Protein AF-A0A261KQ61-F1 (afdb_monomer_lite)

pLDDT: mean 93.09, std 5.63, range [56.75, 98.31]

Secondary structure (DSSP, 8-state):
-HHHHHHGGGT-TT-EEE----SS-----EEEEEE-SS-EEEEEE----HHHHHHHHHHHHHHHHHTTTSEEEEEEETTS-----HHHH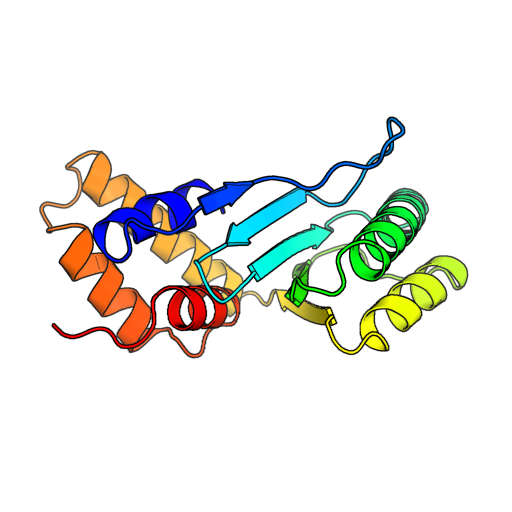HHHHHHHTSTTEEEEEE-HHHHHHHHHHHHHHHHHHTTSS-S-HHHHHHHHHHHHTTSHHHHHHHHHH-----

Structure (mmCIF, N/CA/C/O backbone):
data_AF-A0A261KQ61-F1
#
_entry.id   AF-A0A261KQ61-F1
#
loop_
_atom_site.group_PDB
_atom_site.id
_atom_site.type_symbol
_atom_site.label_atom_id
_atom_site.label_alt_id
_atom_site.label_comp_id
_atom_site.label_asym_id
_atom_site.label_entity_id
_atom_site.label_seq_id
_atom_site.pdbx_PDB_ins_code
_atom_site.Cartn_x
_atom_site.Cartn_y
_atom_site.Cartn_z
_atom_site.occupancy
_atom_site.B_iso_or_equiv
_atom_site.auth_seq_id
_atom_site.auth_comp_id
_atom_site.auth_asym_id
_atom_site.auth_atom_id
_atom_site.pdbx_PDB_model_num
ATOM 1 N N . MET A 1 1 ? -5.872 6.324 2.106 1.00 87.81 1 MET A N 1
ATOM 2 C CA . MET A 1 1 ? -5.408 4.986 2.538 1.00 87.81 1 MET A CA 1
ATOM 3 C C . MET A 1 1 ? -5.056 4.979 4.017 1.00 87.81 1 MET A C 1
ATOM 5 O O . MET A 1 1 ? -5.679 4.221 4.742 1.00 87.81 1 MET A O 1
ATOM 9 N N . GLU A 1 2 ? -4.146 5.843 4.474 1.00 93.50 2 GLU A N 1
ATOM 10 C CA . GLU A 1 2 ? -3.743 5.941 5.888 1.00 93.50 2 GLU A CA 1
ATOM 11 C C . GLU A 1 2 ? -4.927 6.014 6.860 1.00 93.50 2 GLU A C 1
ATOM 13 O O . GLU A 1 2 ? -5.060 5.135 7.697 1.00 93.50 2 GLU A O 1
ATOM 18 N N . LYS A 1 3 ? -5.872 6.948 6.665 1.00 94.12 3 LYS A N 1
ATOM 19 C CA . LYS A 1 3 ? -7.072 7.067 7.519 1.00 94.12 3 LYS A CA 1
ATOM 20 C C . LYS A 1 3 ? -7.878 5.763 7.656 1.00 94.12 3 LYS A C 1
ATOM 22 O O . LYS A 1 3 ? -8.416 5.490 8.726 1.00 94.12 3 LYS A O 1
ATOM 27 N N . ILE A 1 4 ? -7.958 4.954 6.595 1.00 93.56 4 ILE A N 1
ATOM 28 C CA . ILE A 1 4 ? -8.672 3.668 6.631 1.00 93.56 4 ILE A CA 1
ATOM 29 C C . ILE A 1 4 ? -7.938 2.688 7.547 1.00 93.56 4 ILE A C 1
ATOM 31 O O . ILE A 1 4 ? -8.543 2.130 8.458 1.00 93.56 4 ILE A O 1
ATOM 35 N N . PHE A 1 5 ? -6.631 2.514 7.340 1.00 93.94 5 PHE A N 1
ATOM 36 C CA . PHE A 1 5 ? -5.834 1.598 8.156 1.00 93.94 5 PHE A CA 1
ATOM 37 C C . PHE A 1 5 ? -5.635 2.089 9.592 1.00 93.94 5 PHE A C 1
ATOM 39 O O . PHE A 1 5 ? -5.606 1.270 10.506 1.00 93.94 5 PHE A O 1
ATOM 46 N N . GLU A 1 6 ? -5.606 3.401 9.813 1.00 95.69 6 GLU A N 1
ATOM 47 C CA . GLU A 1 6 ? -5.614 3.995 11.150 1.00 95.69 6 GLU A CA 1
ATOM 48 C C . GLU A 1 6 ? -6.919 3.669 11.879 1.00 95.69 6 GLU A C 1
ATOM 50 O O . GLU A 1 6 ? -6.908 3.259 13.036 1.00 95.69 6 GLU A O 1
ATOM 55 N N . SER A 1 7 ? -8.052 3.754 11.179 1.00 95.56 7 SER A N 1
ATOM 56 C CA . SER A 1 7 ? -9.354 3.426 11.762 1.00 95.56 7 SER A CA 1
ATOM 57 C C . SER A 1 7 ? -9.470 1.947 12.123 1.00 95.56 7 SER A C 1
ATOM 59 O O . SER A 1 7 ? -10.131 1.624 13.103 1.00 95.56 7 SER A O 1
ATOM 61 N N . PHE A 1 8 ? -8.784 1.039 11.422 1.00 94.12 8 PHE A N 1
ATOM 62 C CA . PHE A 1 8 ? -8.755 -0.379 11.797 1.00 94.12 8 PHE A CA 1
ATOM 63 C C . PHE A 1 8 ? -8.041 -0.666 13.126 1.00 94.12 8 PHE A C 1
ATOM 65 O O . PHE A 1 8 ? -8.255 -1.738 13.699 1.00 94.12 8 PHE A O 1
ATOM 72 N N . LYS A 1 9 ? -7.285 0.285 13.694 1.00 94.75 9 LYS A N 1
ATOM 73 C CA . LYS A 1 9 ? -6.703 0.134 15.038 1.00 94.75 9 LYS A CA 1
ATOM 74 C C . LYS A 1 9 ? -7.751 -0.006 16.139 1.00 94.75 9 LYS A C 1
ATOM 76 O O . LYS A 1 9 ? -7.456 -0.603 17.168 1.00 94.75 9 LYS A O 1
ATOM 81 N N . VAL A 1 10 ? -8.985 0.461 15.920 1.00 94.56 10 VAL A N 1
ATOM 82 C CA . VAL A 1 10 ? -10.088 0.236 16.875 1.00 94.56 10 VAL A CA 1
ATOM 83 C C . VAL A 1 10 ? -10.477 -1.243 16.995 1.00 94.56 10 VAL A C 1
ATOM 85 O O . VAL A 1 10 ? -11.135 -1.615 17.964 1.00 94.56 10 VAL A O 1
ATOM 88 N N . ILE A 1 11 ? -10.102 -2.069 16.010 1.00 93.12 11 ILE A N 1
ATOM 89 C CA . ILE A 1 11 ? -10.273 -3.530 16.011 1.00 93.12 11 ILE A CA 1
ATOM 90 C C . ILE A 1 11 ? -8.957 -4.212 16.402 1.00 93.12 11 ILE A C 1
ATOM 92 O O . ILE A 1 11 ? -8.952 -5.137 17.209 1.00 93.12 11 ILE A O 1
ATOM 96 N N . LYS A 1 12 ? -7.835 -3.755 15.832 1.00 91.94 12 LYS A N 1
ATOM 97 C CA . LYS A 1 12 ? -6.510 -4.366 15.988 1.00 91.94 12 LYS A CA 1
ATOM 98 C C . LYS A 1 12 ? -5.476 -3.302 16.404 1.00 91.94 12 LYS A C 1
ATOM 100 O O . LYS A 1 12 ? -4.800 -2.741 15.539 1.00 91.94 12 LYS A O 1
ATOM 105 N N . PRO A 1 13 ? -5.355 -2.988 17.709 1.00 92.44 13 PRO A N 1
ATOM 106 C CA . PRO A 1 13 ? -4.562 -1.846 18.185 1.00 92.44 13 PRO A CA 1
ATOM 107 C C . PRO A 1 13 ? -3.054 -1.936 17.918 1.00 92.44 13 PRO A C 1
ATOM 109 O O . PRO A 1 13 ? -2.367 -0.920 17.937 1.00 92.44 13 PRO A O 1
ATOM 112 N N . ASP A 1 14 ? -2.527 -3.137 17.674 1.00 92.38 14 ASP A N 1
ATOM 113 C CA . ASP A 1 14 ? -1.111 -3.401 17.398 1.00 92.38 14 ASP A CA 1
ATOM 114 C C . ASP A 1 14 ? -0.691 -3.132 15.944 1.00 92.38 14 ASP A C 1
ATOM 116 O O . ASP A 1 14 ? 0.487 -3.298 15.618 1.00 92.38 14 ASP A O 1
ATOM 120 N N . ILE A 1 15 ? -1.613 -2.700 15.074 1.00 94.50 15 ILE A N 1
ATOM 121 C CA . ILE A 1 15 ? -1.267 -2.236 13.727 1.00 94.50 15 ILE A CA 1
ATOM 122 C C . ILE A 1 15 ? -0.327 -1.028 13.829 1.00 94.50 15 ILE A C 1
ATOM 124 O O . ILE A 1 15 ? -0.644 -0.017 14.457 1.00 94.50 15 ILE A O 1
ATOM 128 N N . LYS A 1 16 ? 0.810 -1.103 13.140 1.00 95.94 16 LYS A N 1
ATOM 129 C CA . LYS A 1 16 ? 1.742 0.008 12.934 1.00 95.94 16 LYS A CA 1
ATOM 130 C C . LYS A 1 16 ? 1.668 0.481 11.492 1.00 95.94 16 LYS A C 1
ATOM 132 O O . LYS A 1 16 ? 1.608 -0.339 10.577 1.00 95.94 16 LYS A O 1
ATOM 137 N N . LEU A 1 17 ? 1.672 1.798 11.320 1.00 97.12 17 LEU A N 1
ATOM 138 C CA . LEU A 1 17 ? 1.711 2.451 10.019 1.00 97.12 17 LEU A CA 1
ATOM 139 C C . LEU A 1 17 ? 3.065 3.133 9.854 1.00 97.12 17 LEU A C 1
ATOM 141 O O . LEU A 1 17 ? 3.530 3.783 10.788 1.00 97.12 17 LEU A O 1
ATOM 145 N N . ASP A 1 18 ? 3.679 2.966 8.690 1.00 96.25 18 ASP A N 1
ATOM 146 C CA . ASP A 1 18 ? 4.993 3.527 8.380 1.00 96.25 18 ASP A CA 1
ATOM 147 C C . ASP A 1 18 ? 5.126 3.811 6.874 1.00 96.25 18 ASP A C 1
ATOM 149 O O . ASP A 1 18 ? 4.218 3.535 6.083 1.00 96.25 18 ASP A O 1
ATOM 153 N N . PHE A 1 19 ? 6.270 4.350 6.467 1.00 95.50 19 PHE A N 1
ATOM 154 C CA . PHE A 1 19 ? 6.615 4.645 5.087 1.00 95.50 19 PHE A CA 1
ATOM 155 C C . PHE A 1 19 ? 8.052 4.214 4.801 1.00 95.50 19 PHE A C 1
ATOM 157 O O . PHE A 1 19 ? 8.974 4.445 5.578 1.00 95.50 19 PHE A O 1
ATOM 164 N N . LEU A 1 20 ? 8.260 3.615 3.633 1.00 96.00 20 LEU A N 1
ATOM 165 C CA . LEU A 1 20 ? 9.590 3.315 3.131 1.00 96.00 20 LEU A CA 1
ATOM 166 C C . LEU A 1 20 ? 10.228 4.576 2.556 1.00 96.00 20 LEU A C 1
ATOM 168 O O . LEU A 1 20 ? 9.595 5.369 1.858 1.00 96.00 20 LEU A O 1
ATOM 172 N N . ALA A 1 21 ? 11.530 4.696 2.771 1.00 93.88 21 ALA A N 1
ATOM 173 C CA . ALA A 1 21 ? 12.365 5.697 2.139 1.00 93.88 21 ALA A CA 1
ATOM 174 C C . ALA A 1 21 ? 13.594 5.031 1.520 1.00 93.88 21 ALA A C 1
ATOM 176 O O . ALA A 1 21 ? 14.046 3.972 1.952 1.00 93.88 21 ALA A O 1
ATOM 177 N N . LEU A 1 22 ? 14.138 5.667 0.486 1.00 91.94 22 LEU A N 1
ATOM 178 C CA . LEU A 1 22 ? 15.477 5.361 0.001 1.00 91.94 22 LEU A CA 1
ATOM 179 C C . LEU A 1 22 ? 16.476 6.278 0.707 1.00 91.94 22 LEU A C 1
ATOM 181 O O . LEU A 1 22 ? 16.153 7.421 1.015 1.00 91.94 22 LEU A O 1
ATOM 185 N N . ASP A 1 23 ? 17.724 5.828 0.830 1.00 86.81 23 ASP A N 1
ATOM 186 C CA . ASP A 1 23 ? 18.836 6.596 1.428 1.00 86.81 23 ASP A CA 1
ATOM 187 C C . ASP A 1 23 ? 19.164 7.901 0.670 1.00 86.81 23 ASP A C 1
ATOM 189 O O . ASP A 1 23 ? 20.003 8.700 1.077 1.00 86.81 23 ASP A O 1
ATOM 193 N N . ARG A 1 24 ? 18.518 8.110 -0.480 1.00 86.75 24 ARG A N 1
ATOM 194 C CA . ARG A 1 24 ? 18.711 9.224 -1.407 1.00 86.75 24 ARG A CA 1
ATOM 195 C C . ARG A 1 24 ? 17.362 9.835 -1.788 1.00 86.75 24 ARG A C 1
ATOM 197 O O . ARG A 1 24 ? 16.392 9.090 -1.943 1.00 86.75 24 ARG A O 1
ATOM 204 N N . PRO A 1 25 ? 17.298 11.157 -2.038 1.00 82.75 25 PRO A N 1
ATOM 205 C CA . PRO A 1 25 ? 16.054 11.844 -2.365 1.00 82.75 25 PRO A CA 1
ATOM 206 C C . PRO A 1 25 ? 15.586 11.457 -3.770 1.00 82.75 25 PRO A C 1
ATOM 208 O O . PRO A 1 25 ? 15.943 12.073 -4.775 1.00 82.75 25 PRO A O 1
ATOM 211 N N . LYS A 1 26 ? 14.785 10.397 -3.848 1.00 89.69 26 LYS A N 1
ATOM 212 C CA . LYS A 1 26 ? 14.160 9.921 -5.078 1.00 89.69 26 LYS A CA 1
ATOM 213 C C . LYS A 1 26 ? 12.655 9.815 -4.897 1.00 89.69 26 LYS A C 1
ATOM 215 O O . LYS A 1 26 ? 12.167 9.439 -3.838 1.00 89.69 26 LYS A O 1
ATOM 220 N N . LYS A 1 27 ? 11.918 10.105 -5.971 1.00 92.50 27 LYS A N 1
ATOM 221 C CA . LYS A 1 27 ? 10.469 9.899 -5.997 1.00 92.50 27 LYS A CA 1
ATOM 222 C C . LYS A 1 27 ? 10.164 8.406 -6.069 1.00 92.50 27 LYS A C 1
ATOM 224 O O . LYS A 1 27 ? 10.664 7.704 -6.951 1.00 92.50 27 LYS A O 1
ATOM 229 N N . ILE A 1 28 ? 9.313 7.959 -5.163 1.00 94.81 28 ILE A N 1
ATOM 230 C CA . ILE A 1 28 ? 8.748 6.610 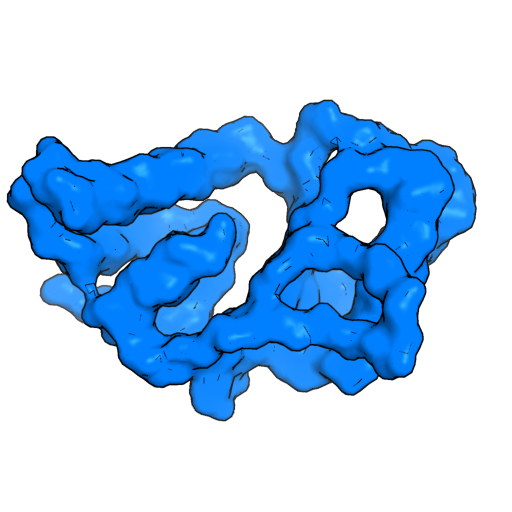-5.091 1.00 94.81 28 ILE A CA 1
ATOM 231 C C . ILE A 1 28 ? 7.226 6.706 -5.243 1.00 94.81 28 ILE A C 1
ATOM 233 O O . ILE A 1 28 ? 6.691 7.816 -5.196 1.00 94.81 28 ILE A O 1
ATOM 237 N N . PRO A 1 29 ? 6.518 5.604 -5.521 1.00 95.38 29 PRO A N 1
ATOM 238 C CA . PRO A 1 29 ? 5.058 5.593 -5.499 1.00 95.38 29 PRO A CA 1
ATOM 239 C C . PRO A 1 29 ? 4.486 6.078 -4.158 1.00 95.38 29 PRO A C 1
ATOM 241 O O . PRO A 1 29 ? 5.112 5.895 -3.109 1.00 95.38 29 PRO A O 1
ATOM 244 N N . ASP A 1 30 ? 3.286 6.657 -4.194 1.00 94.75 30 ASP A N 1
ATOM 245 C CA . ASP A 1 30 ? 2.544 6.972 -2.972 1.00 94.75 30 ASP A CA 1
ATOM 246 C C . ASP A 1 30 ? 2.167 5.648 -2.318 1.00 94.75 30 ASP A C 1
ATOM 248 O O . ASP A 1 30 ? 1.581 4.782 -2.969 1.00 94.75 30 ASP A O 1
ATOM 252 N N . HIS A 1 31 ? 2.541 5.447 -1.062 1.00 96.88 31 HIS A N 1
ATOM 253 C CA . HIS A 1 31 ? 2.408 4.143 -0.434 1.00 96.88 31 HIS A CA 1
ATOM 254 C C . HIS A 1 31 ? 2.203 4.255 1.071 1.00 96.88 31 HIS A C 1
ATOM 256 O O . HIS A 1 31 ? 2.341 5.332 1.638 1.00 96.88 31 HIS A O 1
ATOM 262 N N . LEU A 1 32 ? 1.853 3.137 1.695 1.00 97.75 32 LEU A N 1
ATOM 263 C CA . LEU A 1 32 ? 1.747 2.973 3.137 1.00 97.75 32 LEU A CA 1
ATOM 264 C C . LEU A 1 32 ? 2.254 1.582 3.499 1.00 97.75 32 LEU A C 1
ATOM 266 O O . LEU A 1 32 ? 1.882 0.594 2.857 1.00 97.75 32 LEU A O 1
ATOM 270 N N . VAL A 1 33 ? 3.087 1.512 4.528 1.00 97.94 33 VAL A N 1
ATOM 271 C CA . VAL A 1 33 ? 3.484 0.261 5.162 1.00 97.94 33 VAL A CA 1
ATOM 272 C C . VAL A 1 33 ? 2.551 -0.007 6.333 1.00 97.94 33 VAL A C 1
ATOM 274 O O . VAL A 1 33 ? 2.302 0.871 7.152 1.00 97.94 33 VAL A O 1
ATOM 277 N N . ILE A 1 34 ? 2.026 -1.226 6.400 1.00 96.94 34 ILE A N 1
ATOM 278 C CA . ILE A 1 34 ? 1.159 -1.712 7.470 1.00 96.94 34 ILE A CA 1
ATOM 279 C C . ILE A 1 34 ? 1.828 -2.940 8.069 1.00 96.94 34 ILE A C 1
ATOM 281 O O . ILE A 1 34 ? 2.091 -3.916 7.362 1.00 96.94 34 ILE A O 1
ATOM 285 N N . GLN A 1 35 ? 2.100 -2.897 9.366 1.00 94.56 35 GLN A N 1
ATOM 286 C CA . GLN A 1 35 ? 2.802 -3.956 10.080 1.00 94.56 35 GLN A CA 1
ATOM 287 C C . GLN A 1 35 ? 2.015 -4.419 11.300 1.00 94.56 35 GLN A C 1
ATOM 289 O O . GLN A 1 35 ? 1.392 -3.627 12.003 1.00 94.56 35 GLN A O 1
ATOM 294 N N . THR A 1 36 ? 2.091 -5.716 11.566 1.00 90.69 36 THR A N 1
ATOM 295 C CA . THR A 1 36 ? 1.746 -6.346 12.843 1.00 90.69 36 THR A CA 1
ATOM 296 C C . THR A 1 36 ? 2.978 -7.084 13.366 1.00 90.69 36 THR A C 1
ATOM 298 O O . THR A 1 36 ? 4.047 -7.023 12.758 1.00 90.69 36 THR A O 1
ATOM 301 N N . ALA A 1 37 ? 2.855 -7.809 14.481 1.00 86.25 37 ALA A N 1
ATOM 302 C CA . ALA A 1 37 ? 3.965 -8.607 15.009 1.00 86.25 37 ALA A CA 1
ATOM 303 C C . ALA A 1 37 ? 4.508 -9.647 14.006 1.00 86.25 37 ALA A C 1
ATOM 305 O O . ALA A 1 37 ? 5.697 -9.950 14.031 1.00 86.25 37 ALA A O 1
ATOM 306 N N . ASN A 1 38 ? 3.650 -10.171 13.122 1.00 84.56 38 ASN A N 1
ATOM 307 C CA . ASN A 1 38 ? 3.975 -11.325 12.275 1.00 84.56 38 ASN A CA 1
ATOM 308 C C . ASN A 1 38 ? 3.893 -11.036 10.772 1.00 84.56 38 ASN A C 1
ATOM 310 O O . ASN A 1 38 ? 4.339 -11.855 9.973 1.00 84.56 38 ASN A O 1
ATOM 314 N N . LEU A 1 39 ? 3.270 -9.926 10.369 1.00 90.75 39 LEU A N 1
ATOM 315 C CA . LEU A 1 39 ? 2.982 -9.628 8.968 1.00 90.75 39 LEU A CA 1
ATOM 316 C C . LEU A 1 39 ? 3.351 -8.186 8.638 1.00 90.75 39 LEU A C 1
ATOM 318 O O . LEU A 1 39 ? 3.126 -7.279 9.436 1.00 90.75 39 LEU A O 1
ATOM 322 N N . GLY A 1 40 ? 3.860 -7.977 7.427 1.00 95.31 40 GLY A N 1
ATOM 323 C CA . GLY A 1 40 ? 4.152 -6.658 6.886 1.00 95.31 40 GLY A CA 1
ATOM 324 C C . GLY A 1 40 ? 3.680 -6.537 5.443 1.00 95.31 40 GLY A C 1
ATOM 325 O O . GLY A 1 40 ? 3.890 -7.443 4.630 1.00 95.31 40 GLY A O 1
ATOM 326 N N . TYR A 1 41 ? 3.040 -5.414 5.134 1.00 97.44 41 TYR A N 1
ATOM 327 C CA . TYR A 1 41 ? 2.495 -5.102 3.819 1.00 97.44 41 TYR A CA 1
ATOM 328 C C . TYR A 1 41 ? 2.907 -3.697 3.398 1.00 97.44 41 TYR A C 1
ATOM 330 O O . TYR A 1 41 ? 2.738 -2.764 4.172 1.00 97.44 41 TYR A O 1
ATOM 338 N N . ALA A 1 42 ? 3.394 -3.531 2.172 1.00 97.81 42 ALA A N 1
ATOM 339 C CA . ALA A 1 42 ? 3.649 -2.230 1.563 1.00 97.81 42 ALA A CA 1
ATOM 340 C C . ALA A 1 42 ? 2.675 -2.031 0.397 1.00 97.81 42 ALA A C 1
ATOM 342 O O . ALA A 1 42 ? 2.820 -2.650 -0.656 1.00 97.81 42 ALA A O 1
ATOM 343 N N . ILE A 1 43 ? 1.662 -1.189 0.591 1.00 97.50 43 ILE A N 1
ATOM 344 C CA . ILE A 1 43 ? 0.626 -0.919 -0.409 1.00 97.50 43 ILE A CA 1
ATOM 345 C C . ILE A 1 43 ? 0.960 0.388 -1.104 1.00 97.50 43 ILE A C 1
ATOM 347 O O . ILE A 1 43 ? 1.009 1.424 -0.449 1.00 97.50 43 ILE A O 1
ATOM 351 N N . SER A 1 44 ? 1.157 0.359 -2.416 1.00 97.06 44 SER A N 1
ATOM 352 C CA . SER A 1 44 ? 1.487 1.532 -3.212 1.00 97.06 44 SER A CA 1
ATOM 353 C C . SER A 1 44 ? 0.528 1.757 -4.368 1.00 97.06 44 SER A C 1
ATOM 355 O O . SER A 1 44 ? -0.051 0.822 -4.913 1.00 97.06 44 SER A O 1
ATOM 357 N N . PHE A 1 45 ? 0.383 3.018 -4.760 1.00 95.25 45 PHE A N 1
ATOM 358 C CA . PHE A 1 45 ? -0.360 3.448 -5.931 1.00 95.25 45 PHE A CA 1
ATOM 359 C C . PHE A 1 45 ? 0.571 4.191 -6.881 1.00 95.25 45 PHE A C 1
ATOM 361 O O . PHE A 1 45 ? 1.297 5.109 -6.490 1.00 95.25 45 PHE A O 1
ATOM 368 N N . LEU A 1 46 ? 0.533 3.810 -8.157 1.00 95.00 46 LEU A N 1
ATOM 369 C CA . LEU A 1 46 ? 1.337 4.439 -9.197 1.00 95.00 46 LEU A CA 1
ATOM 370 C C . LEU A 1 46 ? 0.445 4.942 -10.330 1.00 95.00 46 LEU A C 1
ATOM 372 O O . LEU A 1 46 ? 0.045 4.205 -11.232 1.00 95.00 46 LEU A O 1
ATOM 376 N N . TYR A 1 47 ? 0.128 6.231 -10.270 1.00 91.19 47 TYR A N 1
ATOM 377 C CA . TYR A 1 47 ? -0.767 6.890 -11.224 1.00 91.19 47 TYR A CA 1
ATOM 378 C C . TYR A 1 47 ? -0.044 7.359 -12.494 1.00 91.19 47 TYR A C 1
ATOM 380 O O . TYR A 1 47 ? -0.650 7.411 -13.564 1.00 91.19 47 TYR A O 1
ATOM 388 N N . ASP A 1 48 ? 1.255 7.646 -12.387 1.00 91.19 48 ASP A N 1
ATOM 389 C CA . ASP A 1 48 ? 2.068 8.258 -13.440 1.00 91.19 48 ASP A CA 1
ATOM 390 C C . ASP A 1 48 ? 2.246 7.369 -14.690 1.00 91.19 48 ASP A C 1
ATOM 392 O O . ASP A 1 48 ? 2.241 6.138 -14.622 1.00 91.19 48 ASP A O 1
ATOM 396 N N . GLY A 1 49 ? 2.448 8.001 -15.849 1.00 90.06 49 GLY A N 1
ATOM 397 C CA . GLY A 1 49 ? 2.891 7.364 -17.097 1.00 90.06 49 GLY A CA 1
ATOM 398 C C . GLY A 1 49 ? 4.324 7.759 -17.487 1.00 90.06 49 GLY A C 1
ATOM 399 O O . GLY A 1 49 ? 4.987 8.533 -16.791 1.00 90.06 49 GLY A O 1
ATOM 400 N N . GLY A 1 50 ? 4.809 7.239 -18.619 1.00 89.00 50 GLY A N 1
ATOM 401 C CA . GLY A 1 50 ? 6.071 7.662 -19.247 1.00 89.00 50 GLY A CA 1
ATOM 402 C C . GLY A 1 50 ? 7.308 7.600 -18.336 1.00 89.00 50 GLY A C 1
ATOM 403 O O . GLY A 1 50 ? 7.493 6.661 -17.563 1.00 89.00 50 GLY A O 1
ATOM 404 N N . ASN A 1 51 ? 8.172 8.618 -18.413 1.00 90.44 51 ASN A N 1
ATOM 405 C CA . ASN A 1 51 ? 9.432 8.662 -17.656 1.00 90.44 51 ASN A CA 1
ATOM 406 C C . ASN A 1 51 ? 9.231 8.691 -16.132 1.00 90.44 51 ASN A C 1
ATOM 408 O O . ASN A 1 51 ? 10.055 8.150 -15.391 1.00 90.44 51 ASN A O 1
ATOM 412 N N . ALA A 1 52 ? 8.145 9.307 -15.656 1.00 92.50 52 ALA A N 1
ATOM 413 C CA . ALA A 1 52 ? 7.823 9.345 -14.233 1.00 92.50 52 ALA A CA 1
ATOM 414 C C . ALA A 1 52 ? 7.484 7.942 -13.710 1.00 92.50 52 ALA A C 1
ATOM 416 O O . ALA A 1 52 ? 8.004 7.546 -12.665 1.00 92.50 52 ALA A O 1
ATOM 417 N N . PHE A 1 53 ? 6.709 7.167 -14.480 1.00 95.19 53 PHE A N 1
ATOM 418 C CA . PHE A 1 53 ? 6.471 5.755 -14.190 1.00 95.19 53 PHE A CA 1
ATOM 419 C C . PHE A 1 53 ? 7.787 4.982 -14.105 1.00 95.19 53 PHE A C 1
ATOM 421 O O . PHE A 1 53 ? 8.062 4.382 -13.072 1.00 95.19 53 PHE A O 1
ATOM 428 N N . PHE A 1 54 ? 8.626 5.045 -15.146 1.00 95.62 54 PHE A N 1
ATOM 429 C CA . PHE A 1 54 ? 9.899 4.316 -15.182 1.00 95.62 54 PHE A CA 1
ATOM 430 C C . PHE A 1 54 ? 10.780 4.618 -13.962 1.00 95.62 54 PHE A C 1
ATOM 432 O O . PHE A 1 54 ? 11.281 3.700 -13.311 1.00 95.62 54 PHE A O 1
ATOM 439 N N . SER A 1 55 ? 10.938 5.903 -13.625 1.00 95.12 55 SER A N 1
ATOM 440 C CA . SER A 1 55 ? 11.760 6.333 -12.491 1.00 95.12 55 SER A CA 1
ATOM 441 C C . SER A 1 55 ? 11.214 5.804 -11.163 1.00 95.12 55 SER A C 1
ATOM 443 O O . SER A 1 55 ? 11.954 5.188 -10.395 1.00 95.12 55 SER A O 1
ATOM 445 N N . ARG A 1 56 ? 9.912 5.981 -10.900 1.00 96.19 56 ARG A N 1
ATOM 446 C CA . ARG A 1 56 ? 9.289 5.502 -9.657 1.00 96.19 56 ARG A CA 1
ATOM 447 C C . ARG A 1 56 ? 9.280 3.981 -9.567 1.00 96.19 56 ARG A C 1
ATOM 449 O O . ARG A 1 56 ? 9.525 3.464 -8.487 1.00 96.19 56 ARG A O 1
ATOM 456 N N . MET A 1 57 ? 9.049 3.284 -10.677 1.00 97.19 57 MET A N 1
ATOM 457 C CA . MET A 1 57 ? 9.039 1.823 -10.737 1.00 97.19 57 MET A CA 1
ATOM 458 C C . MET A 1 57 ? 10.425 1.242 -10.443 1.00 97.19 57 MET A C 1
ATOM 460 O O . MET A 1 57 ? 10.548 0.362 -9.598 1.00 97.19 57 MET A O 1
ATOM 464 N N . THR A 1 58 ? 11.476 1.811 -11.044 1.00 97.06 58 THR A N 1
ATOM 465 C CA . THR A 1 58 ? 12.872 1.453 -10.736 1.00 97.06 58 THR A CA 1
ATOM 466 C C . THR A 1 58 ? 13.167 1.611 -9.241 1.00 97.06 58 THR A C 1
ATOM 468 O O . THR A 1 58 ? 13.736 0.725 -8.608 1.00 97.06 58 THR A O 1
ATOM 471 N N . ASN A 1 59 ? 12.764 2.742 -8.656 1.00 97.19 59 ASN A N 1
ATOM 472 C CA . ASN A 1 59 ? 12.999 3.020 -7.238 1.00 97.19 59 ASN A CA 1
ATOM 473 C C . ASN A 1 59 ? 12.152 2.122 -6.324 1.00 97.19 59 ASN A C 1
ATOM 475 O O . ASN A 1 59 ? 12.595 1.753 -5.241 1.00 97.19 59 ASN A O 1
ATOM 479 N N . TRP A 1 60 ? 10.944 1.760 -6.757 1.00 97.69 60 TRP A N 1
ATOM 480 C CA . TRP A 1 60 ? 10.082 0.834 -6.034 1.00 97.69 60 TRP A CA 1
ATOM 481 C C . TRP A 1 60 ? 10.660 -0.580 -6.029 1.00 97.69 60 TRP A C 1
ATOM 483 O O . TRP A 1 60 ? 10.750 -1.179 -4.966 1.00 97.69 60 TRP A O 1
ATOM 493 N N . ASN A 1 61 ? 11.153 -1.075 -7.168 1.00 97.75 61 ASN A N 1
ATOM 494 C CA . ASN A 1 61 ? 11.841 -2.367 -7.252 1.00 97.75 61 ASN A CA 1
ATOM 495 C C . ASN A 1 61 ? 13.038 -2.452 -6.296 1.00 97.75 61 ASN A C 1
ATOM 497 O O . ASN A 1 61 ? 13.229 -3.471 -5.638 1.00 97.75 61 ASN A O 1
ATOM 501 N N . GLU A 1 62 ? 13.814 -1.372 -6.163 1.00 96.62 62 GLU A N 1
ATOM 502 C CA . GLU A 1 62 ? 14.900 -1.309 -5.178 1.00 96.62 62 GLU A CA 1
ATOM 503 C C . GLU A 1 62 ? 14.384 -1.498 -3.743 1.00 96.62 62 GLU A C 1
ATOM 505 O O . GLU A 1 62 ? 14.981 -2.243 -2.965 1.00 96.62 62 GLU A O 1
ATOM 510 N N . LEU A 1 63 ? 13.264 -0.860 -3.392 1.00 97.44 63 LEU A N 1
ATOM 511 C CA . LEU A 1 63 ? 12.647 -1.012 -2.075 1.00 97.44 63 LEU A CA 1
ATOM 512 C C . LEU A 1 63 ? 12.100 -2.421 -1.843 1.00 97.44 63 LEU A C 1
ATOM 514 O O . LEU A 1 63 ? 12.261 -2.935 -0.737 1.00 97.44 63 LEU A O 1
ATOM 518 N N . VAL A 1 64 ? 11.509 -3.055 -2.858 1.00 97.56 64 VAL A N 1
ATOM 519 C CA . VAL A 1 64 ? 11.000 -4.432 -2.755 1.00 97.56 64 VAL A CA 1
ATOM 520 C C . VAL A 1 64 ? 12.135 -5.395 -2.417 1.00 97.56 64 VAL A C 1
ATOM 522 O O . VAL A 1 64 ? 12.028 -6.166 -1.466 1.00 97.56 64 VAL A O 1
ATOM 525 N N . VAL A 1 65 ? 13.256 -5.295 -3.140 1.00 96.38 65 VAL A N 1
ATOM 526 C CA . VAL A 1 65 ? 14.433 -6.152 -2.928 1.00 96.38 65 VAL A CA 1
ATOM 527 C C . VAL A 1 65 ? 15.072 -5.905 -1.558 1.00 96.38 65 VAL A C 1
ATOM 529 O O . VAL A 1 65 ? 15.450 -6.854 -0.873 1.00 96.38 65 VAL A O 1
ATOM 532 N N . LYS A 1 66 ? 15.169 -4.642 -1.119 1.00 96.31 66 LYS A N 1
ATOM 533 C CA . LYS A 1 66 ? 15.728 -4.291 0.201 1.00 96.31 66 LYS A CA 1
ATOM 534 C C . LYS A 1 66 ? 14.855 -4.760 1.371 1.00 96.31 66 LYS A C 1
ATOM 536 O O . LYS A 1 66 ? 15.380 -5.005 2.452 1.00 96.31 66 LYS A O 1
ATOM 541 N N . ASN A 1 67 ? 13.546 -4.898 1.169 1.00 96.56 67 ASN A N 1
ATOM 542 C CA . ASN A 1 67 ? 12.578 -5.195 2.225 1.00 96.56 67 ASN A CA 1
ATOM 543 C C . ASN A 1 67 ? 11.833 -6.514 1.964 1.00 96.56 67 ASN A C 1
ATOM 545 O O . ASN A 1 67 ? 10.612 -6.570 2.073 1.00 96.56 67 ASN A O 1
ATOM 549 N N . TYR A 1 68 ? 12.565 -7.591 1.660 1.00 94.56 68 TYR A N 1
ATOM 550 C CA . TYR A 1 68 ? 12.001 -8.911 1.321 1.00 94.56 68 TYR A CA 1
ATOM 551 C C . TYR A 1 68 ? 11.048 -9.506 2.380 1.00 94.56 68 TYR A C 1
ATOM 553 O O . TYR A 1 68 ? 10.267 -10.402 2.080 1.00 94.56 68 TYR A O 1
ATOM 561 N N . HIS A 1 69 ? 11.102 -9.010 3.619 1.00 94.50 69 HIS A N 1
ATOM 562 C CA . HIS A 1 69 ? 10.215 -9.402 4.716 1.00 94.50 69 HIS A CA 1
ATOM 563 C C . HIS A 1 69 ? 8.797 -8.800 4.613 1.00 94.50 69 HIS A C 1
ATOM 565 O O . HIS A 1 69 ? 7.907 -9.206 5.359 1.00 94.50 69 HIS A O 1
ATOM 571 N N . LEU A 1 70 ? 8.574 -7.826 3.722 1.00 97.19 70 LEU A N 1
ATOM 572 C CA . LEU A 1 70 ? 7.263 -7.233 3.451 1.00 97.19 70 LEU A CA 1
ATOM 573 C C . LEU A 1 70 ? 6.649 -7.831 2.183 1.00 97.19 70 LEU A C 1
ATOM 575 O O . LEU A 1 70 ? 7.354 -8.129 1.220 1.00 97.19 70 LEU A O 1
ATOM 579 N N . ASN A 1 71 ? 5.320 -7.910 2.155 1.00 97.31 71 ASN A N 1
ATOM 580 C CA . ASN A 1 71 ? 4.552 -8.200 0.946 1.00 97.31 71 ASN A CA 1
ATOM 581 C C . ASN A 1 71 ? 4.161 -6.888 0.255 1.00 97.31 71 ASN A C 1
ATOM 583 O O . ASN A 1 71 ? 3.464 -6.051 0.833 1.00 97.31 71 ASN A O 1
ATOM 587 N N . PHE A 1 72 ? 4.591 -6.710 -0.984 1.00 98.31 72 PHE A N 1
ATOM 588 C CA . PHE A 1 72 ? 4.401 -5.504 -1.772 1.00 98.31 72 PHE A CA 1
ATOM 589 C C . PHE A 1 72 ? 3.187 -5.612 -2.683 1.00 98.31 72 PHE A C 1
ATOM 591 O O . PHE A 1 72 ? 3.012 -6.581 -3.411 1.00 98.31 72 PHE A O 1
ATOM 598 N N . TYR A 1 73 ? 2.381 -4.561 -2.696 1.00 97.62 73 TYR A N 1
ATOM 599 C CA . TYR A 1 73 ? 1.199 -4.447 -3.532 1.00 97.62 73 TYR A CA 1
ATOM 600 C C . TYR A 1 73 ? 1.285 -3.164 -4.344 1.00 97.62 73 TYR A C 1
ATOM 602 O O . TYR A 1 73 ? 1.297 -2.083 -3.764 1.00 97.62 73 TYR A O 1
ATOM 610 N N . LEU A 1 74 ? 1.333 -3.272 -5.672 1.00 97.38 74 LEU A N 1
ATOM 611 C CA . LEU A 1 74 ? 1.346 -2.119 -6.571 1.00 97.38 74 LEU A CA 1
ATOM 612 C C . LEU A 1 74 ? 0.003 -1.993 -7.284 1.00 97.38 74 LEU A C 1
ATOM 614 O O . LEU A 1 74 ? -0.329 -2.790 -8.160 1.00 97.38 74 LEU A O 1
ATOM 618 N N . TYR A 1 75 ? -0.736 -0.949 -6.937 1.00 95.75 75 TYR A N 1
ATOM 619 C CA . TYR A 1 75 ? -2.023 -0.614 -7.520 1.00 95.75 75 TYR A CA 1
ATOM 620 C C . TYR A 1 75 ? -1.883 0.371 -8.676 1.00 95.75 75 TYR A C 1
ATOM 622 O O . TYR A 1 75 ? -1.207 1.403 -8.578 1.00 95.75 75 TYR A O 1
ATOM 630 N N . ARG A 1 76 ? -2.611 0.097 -9.760 1.00 93.94 76 ARG A N 1
ATOM 631 C CA . ARG A 1 76 ? -2.819 1.041 -10.861 1.00 93.94 76 ARG A CA 1
ATOM 632 C C . ARG A 1 76 ? -4.284 1.151 -11.232 1.00 93.94 76 ARG A C 1
ATOM 634 O O . ARG A 1 76 ? -4.924 0.145 -11.508 1.00 93.94 76 ARG A O 1
ATOM 641 N N . ASP A 1 77 ? -4.795 2.377 -11.289 1.00 91.19 77 ASP A N 1
ATOM 642 C CA . ASP A 1 77 ? -6.150 2.658 -11.773 1.00 91.19 77 ASP A CA 1
ATOM 643 C C . ASP A 1 77 ? -6.307 2.181 -13.221 1.00 91.19 77 ASP A C 1
ATOM 645 O O . ASP A 1 77 ? -5.495 2.528 -14.081 1.00 91.19 77 ASP A O 1
ATOM 649 N N . ALA A 1 78 ? -7.371 1.427 -13.500 1.00 90.56 78 ALA A N 1
ATOM 650 C CA . ALA A 1 78 ? -7.705 0.972 -14.849 1.00 90.56 78 ALA A CA 1
ATOM 651 C C . ALA A 1 78 ? -7.911 2.128 -15.852 1.00 90.56 78 ALA A C 1
ATOM 653 O O . ALA A 1 78 ? -7.763 1.930 -17.053 1.00 90.56 78 ALA A O 1
ATOM 654 N N . ARG A 1 79 ? -8.247 3.334 -15.371 1.00 88.31 79 ARG A N 1
ATOM 655 C CA . ARG A 1 79 ? -8.372 4.560 -16.186 1.00 88.31 79 ARG A CA 1
ATOM 656 C C . ARG A 1 79 ? -7.049 5.310 -16.360 1.00 88.31 79 ARG A C 1
ATOM 658 O O . ARG A 1 79 ? -7.020 6.339 -17.030 1.00 88.31 79 ARG A O 1
ATOM 665 N N . GLY A 1 80 ? -5.997 4.872 -15.671 1.00 85.25 80 GLY A N 1
ATOM 666 C CA . GLY A 1 80 ? -4.702 5.534 -15.667 1.00 85.25 80 GLY A CA 1
ATOM 667 C C . GLY A 1 80 ? -3.976 5.420 -17.006 1.00 85.25 80 GLY A C 1
ATOM 668 O O . GLY A 1 80 ? -4.406 4.729 -17.929 1.00 85.25 80 GLY A O 1
ATOM 669 N N . TYR A 1 81 ? -2.830 6.092 -17.096 1.00 86.50 81 TYR A N 1
ATOM 670 C CA . TYR A 1 81 ? -1.968 6.006 -18.269 1.00 86.50 81 TYR A CA 1
ATOM 671 C C . TYR A 1 81 ? -1.523 4.565 -18.528 1.00 86.50 81 TYR A C 1
ATOM 673 O O . TYR A 1 81 ? -1.024 3.884 -17.628 1.00 86.50 81 TYR A O 1
ATOM 681 N N . GLN A 1 82 ? -1.635 4.129 -19.782 1.00 85.31 82 GLN A N 1
ATOM 682 C CA . GLN A 1 82 ? -1.078 2.850 -20.203 1.00 85.31 82 GLN A CA 1
ATOM 683 C C . GLN A 1 82 ? 0.451 2.860 -20.078 1.00 85.31 82 GLN A C 1
ATOM 685 O O . GLN A 1 82 ? 1.121 3.853 -20.374 1.00 85.31 82 GLN A O 1
ATOM 690 N N . VAL A 1 83 ? 1.011 1.730 -19.646 1.00 87.94 83 VAL A N 1
ATOM 691 C CA . VAL A 1 83 ? 2.459 1.505 -19.649 1.00 87.94 83 VAL A CA 1
ATOM 692 C C . VAL A 1 83 ? 2.849 1.041 -21.048 1.00 87.94 83 VAL A C 1
ATOM 694 O O . VAL A 1 83 ? 2.542 -0.084 -21.419 1.00 87.94 83 VAL A O 1
ATOM 697 N N . SER A 1 84 ? 3.487 1.907 -21.834 1.00 84.19 84 SER A N 1
ATOM 698 C CA . SER A 1 84 ? 3.803 1.620 -23.244 1.00 84.19 84 SER A CA 1
ATOM 699 C C . SER A 1 84 ? 5.298 1.612 -23.575 1.00 84.19 84 SER A C 1
ATOM 701 O O . SER A 1 84 ? 5.693 1.045 -24.587 1.00 84.19 84 SER A O 1
ATOM 703 N N . GLY A 1 85 ? 6.154 2.214 -22.743 1.00 91.00 85 GLY A N 1
ATOM 704 C CA . GLY A 1 85 ? 7.598 2.235 -22.988 1.00 91.00 85 GLY A CA 1
ATOM 705 C C . GLY A 1 85 ? 8.267 0.909 -22.625 1.00 91.00 85 GLY A C 1
ATOM 706 O O . GLY A 1 85 ? 8.078 0.426 -21.513 1.00 91.00 85 GLY A O 1
ATOM 707 N N . GLU A 1 86 ? 9.121 0.376 -23.502 1.00 94.00 86 GLU A N 1
ATOM 708 C CA . GLU A 1 86 ? 9.840 -0.897 -23.303 1.00 94.00 86 GLU A CA 1
ATOM 709 C C . GLU A 1 86 ? 10.569 -0.958 -21.952 1.00 94.00 86 GLU A C 1
ATOM 711 O O . GLU A 1 86 ? 10.383 -1.888 -21.173 1.00 94.00 86 GLU A O 1
ATOM 716 N N . ARG A 1 87 ? 11.316 0.098 -21.603 1.00 95.12 87 ARG A N 1
ATOM 717 C CA . ARG A 1 87 ? 12.006 0.186 -20.304 1.00 95.12 87 ARG A CA 1
ATOM 718 C C . ARG A 1 87 ? 11.040 0.181 -19.117 1.00 95.12 87 ARG A C 1
ATOM 720 O O . ARG A 1 87 ? 11.371 -0.342 -18.062 1.00 95.12 87 ARG A O 1
ATOM 727 N N . SER A 1 88 ? 9.860 0.778 -19.275 1.00 95.38 88 SER A N 1
ATOM 728 C CA . SER A 1 88 ? 8.830 0.795 -18.231 1.00 95.38 88 SER A CA 1
ATOM 729 C C . SER A 1 88 ? 8.185 -0.575 -18.058 1.00 95.38 88 SER A C 1
ATOM 731 O O . SER A 1 88 ? 7.991 -1.012 -16.928 1.00 95.38 88 SER A O 1
ATOM 733 N N . LEU A 1 89 ? 7.887 -1.255 -19.167 1.00 96.00 89 LEU A N 1
ATOM 734 C CA . LEU A 1 89 ? 7.384 -2.625 -19.159 1.00 96.00 89 LEU A CA 1
ATOM 735 C C . LEU A 1 89 ? 8.395 -3.564 -18.502 1.00 96.00 89 LEU A C 1
ATOM 737 O O . LEU A 1 89 ? 8.023 -4.289 -17.591 1.00 96.00 89 LEU A O 1
ATOM 741 N N . ALA A 1 90 ? 9.679 -3.445 -18.844 1.00 97.25 90 ALA A N 1
ATOM 742 C CA . ALA A 1 90 ? 10.735 -4.239 -18.226 1.00 97.25 90 ALA A CA 1
ATOM 743 C C . ALA A 1 90 ? 10.814 -4.046 -16.698 1.00 97.25 90 ALA A C 1
ATOM 745 O O . ALA A 1 90 ? 10.960 -5.019 -15.963 1.00 97.25 90 ALA A O 1
ATOM 746 N N . GLU A 1 91 ? 10.696 -2.814 -16.188 1.00 97.56 91 GLU A N 1
ATOM 747 C CA . GLU A 1 91 ? 10.666 -2.576 -14.734 1.00 97.56 91 GLU A CA 1
ATOM 748 C C . GLU A 1 91 ? 9.391 -3.106 -14.069 1.00 97.56 91 GLU A C 1
ATOM 750 O O . GLU A 1 91 ? 9.443 -3.603 -12.943 1.00 97.56 91 GLU A O 1
ATOM 755 N N . LEU A 1 92 ? 8.249 -3.033 -14.750 1.00 97.12 92 LEU A N 1
ATOM 756 C CA . LEU A 1 92 ? 7.008 -3.612 -14.248 1.00 97.12 92 LEU A CA 1
ATOM 757 C C . LEU A 1 92 ? 7.067 -5.146 -14.218 1.00 97.12 92 LEU A C 1
ATOM 759 O O . LEU A 1 92 ? 6.599 -5.758 -13.261 1.00 97.12 92 LEU A O 1
ATOM 763 N N . ASP A 1 93 ? 7.652 -5.768 -15.236 1.00 97.81 93 ASP A N 1
ATOM 764 C CA . ASP A 1 93 ? 7.788 -7.221 -15.310 1.00 97.81 93 ASP A CA 1
ATOM 765 C C . ASP A 1 93 ? 8.764 -7.740 -14.255 1.00 97.81 93 ASP A C 1
ATOM 767 O O . ASP A 1 93 ? 8.488 -8.758 -13.626 1.00 97.81 93 ASP A O 1
ATOM 771 N N . LYS A 1 94 ? 9.843 -7.000 -13.959 1.00 97.75 94 LYS A N 1
ATOM 772 C CA . LYS A 1 94 ? 10.698 -7.294 -12.797 1.00 97.75 94 LYS A CA 1
ATOM 773 C C . LYS A 1 94 ? 9.883 -7.372 -11.512 1.00 97.75 94 LYS A C 1
ATOM 775 O O . LYS A 1 94 ? 10.022 -8.346 -10.790 1.00 97.75 94 LYS A O 1
ATOM 780 N N . PHE A 1 95 ? 9.017 -6.392 -11.255 1.00 98.06 95 PHE A N 1
ATOM 781 C CA . PHE A 1 95 ? 8.168 -6.390 -10.063 1.00 98.06 95 PHE A CA 1
ATOM 782 C C . PHE A 1 95 ? 7.227 -7.585 -10.012 1.00 98.06 95 PHE A C 1
ATOM 784 O O . PHE A 1 95 ? 7.143 -8.249 -8.990 1.00 98.06 95 PHE A O 1
ATOM 791 N N . LYS A 1 96 ? 6.541 -7.879 -11.120 1.00 97.62 96 LYS A N 1
ATOM 792 C CA . LYS A 1 96 ? 5.600 -9.007 -11.204 1.00 97.62 96 LYS A CA 1
ATOM 793 C C . LYS A 1 96 ? 6.264 -10.370 -11.000 1.00 97.62 96 LYS A C 1
ATOM 795 O O . LYS A 1 96 ? 5.569 -11.317 -10.655 1.00 97.62 96 LYS A O 1
ATOM 800 N N . ASN A 1 97 ? 7.571 -10.462 -11.237 1.00 97.25 97 ASN A N 1
ATOM 801 C CA . ASN A 1 97 ? 8.353 -11.686 -11.085 1.00 97.25 97 ASN A CA 1
ATOM 802 C C . ASN A 1 97 ? 9.003 -11.828 -9.693 1.00 97.25 97 ASN A C 1
ATOM 804 O O . ASN A 1 97 ? 9.750 -12.780 -9.486 1.00 97.25 97 ASN A O 1
ATOM 808 N N . LEU A 1 98 ? 8.775 -10.898 -8.757 1.00 96.94 98 LEU A N 1
ATOM 809 C CA . LEU A 1 98 ? 9.257 -11.012 -7.376 1.00 96.94 98 LEU A CA 1
ATOM 810 C C . LEU A 1 98 ? 8.243 -11.783 -6.519 1.00 96.94 98 LEU A C 1
ATOM 812 O O . LEU A 1 98 ? 7.056 -11.467 -6.527 1.00 96.94 98 LEU A O 1
ATOM 816 N N . ASP A 1 99 ? 8.720 -12.742 -5.721 1.00 96.44 99 ASP A N 1
ATOM 817 C CA . ASP A 1 99 ? 7.867 -13.627 -4.906 1.00 96.44 99 ASP A CA 1
ATOM 818 C C . ASP A 1 99 ? 7.026 -12.883 -3.857 1.00 96.44 99 ASP A C 1
ATOM 820 O O . ASP A 1 99 ? 5.958 -13.342 -3.453 1.00 96.44 99 ASP A O 1
ATOM 824 N N . ASN A 1 100 ? 7.506 -11.724 -3.403 1.00 97.25 100 ASN A N 1
ATOM 825 C CA . ASN A 1 100 ? 6.849 -10.892 -2.404 1.00 97.25 100 ASN A CA 1
ATOM 826 C C . ASN A 1 100 ? 6.116 -9.691 -3.020 1.00 97.25 100 ASN A C 1
ATOM 828 O O . ASN A 1 100 ? 5.919 -8.698 -2.322 1.00 97.25 100 ASN A O 1
ATOM 832 N N . ALA A 1 101 ? 5.736 -9.739 -4.300 1.00 97.88 101 ALA A N 1
ATOM 833 C CA . ALA A 1 101 ? 5.128 -8.616 -5.006 1.00 97.88 101 ALA A CA 1
ATOM 834 C C . ALA A 1 101 ? 3.873 -9.009 -5.802 1.00 97.88 101 ALA A C 1
ATOM 836 O O . ALA A 1 101 ? 3.843 -10.002 -6.521 1.00 97.88 101 ALA A O 1
ATOM 837 N N . GLU A 1 102 ? 2.831 -8.181 -5.720 1.00 97.38 102 GLU A N 1
ATOM 838 C CA . GLU A 1 102 ? 1.570 -8.380 -6.433 1.00 97.38 102 GLU A CA 1
ATOM 839 C C . GLU A 1 102 ? 1.161 -7.091 -7.161 1.00 97.38 102 GLU A C 1
ATOM 841 O O . GLU A 1 102 ? 1.041 -6.016 -6.565 1.00 97.38 102 GLU A O 1
ATOM 846 N N . TYR A 1 103 ? 0.963 -7.185 -8.478 1.00 96.62 103 TYR A N 1
ATOM 847 C CA . TYR A 1 103 ? 0.464 -6.083 -9.302 1.00 96.62 103 TYR A CA 1
ATOM 848 C C . TYR A 1 103 ? -1.055 -6.173 -9.437 1.00 96.62 103 TYR A C 1
ATOM 850 O O . TYR A 1 103 ? -1.575 -7.175 -9.927 1.00 96.62 103 TYR A O 1
ATOM 858 N N . ILE A 1 104 ? -1.761 -5.106 -9.061 1.00 95.19 104 ILE A N 1
ATOM 859 C CA . ILE A 1 104 ? -3.223 -5.076 -9.032 1.00 95.19 104 ILE A CA 1
ATOM 860 C C . ILE A 1 104 ? -3.752 -3.938 -9.900 1.00 95.19 104 ILE A C 1
ATOM 862 O O . ILE A 1 104 ? -3.395 -2.767 -9.742 1.00 95.19 104 ILE A O 1
ATOM 866 N N . VAL A 1 105 ? -4.668 -4.284 -10.803 1.00 93.19 105 VAL A N 1
ATOM 867 C CA . VAL A 1 105 ? -5.455 -3.299 -11.545 1.00 93.19 105 VAL A CA 1
ATOM 868 C C . VAL A 1 105 ? -6.637 -2.876 -10.680 1.00 93.19 105 VAL A C 1
ATOM 870 O O . VAL A 1 105 ? -7.531 -3.666 -10.391 1.00 93.19 105 VAL A O 1
ATOM 873 N N . PHE A 1 106 ? -6.640 -1.613 -10.274 1.00 92.12 106 PHE A N 1
ATOM 874 C CA . PHE A 1 106 ? -7.689 -1.009 -9.471 1.00 92.12 106 PHE A CA 1
ATOM 875 C C . PHE A 1 106 ? -8.868 -0.646 -10.374 1.00 92.12 106 PHE A C 1
ATOM 877 O O . PHE A 1 106 ? -8.871 0.376 -11.073 1.00 92.12 106 PHE A O 1
ATOM 884 N N . THR A 1 107 ? -9.838 -1.556 -10.426 1.00 93.56 107 THR A N 1
ATOM 885 C CA . THR A 1 107 ? -11.037 -1.426 -11.255 1.00 93.56 107 THR A CA 1
ATOM 886 C C . THR A 1 107 ? -11.980 -0.359 -10.699 1.00 93.56 107 THR A C 1
ATOM 888 O O . THR A 1 107 ? -11.788 0.193 -9.613 1.00 93.56 107 THR A O 1
ATOM 891 N N . LYS A 1 108 ? -13.036 -0.048 -11.459 1.00 91.81 108 LYS A N 1
ATOM 892 C CA . LYS A 1 108 ? -14.080 0.871 -10.996 1.00 91.81 108 LYS A CA 1
ATOM 893 C C . LYS A 1 108 ? -14.759 0.367 -9.722 1.00 91.81 108 LYS A C 1
ATOM 895 O O . LYS A 1 108 ? -14.974 1.174 -8.825 1.00 91.81 108 LYS A O 1
ATOM 900 N N . ASP A 1 109 ? -15.046 -0.926 -9.643 1.00 91.38 109 ASP A N 1
ATOM 901 C CA . ASP A 1 109 ? -15.759 -1.508 -8.506 1.00 91.38 109 ASP A CA 1
ATOM 902 C C . ASP A 1 109 ? -14.885 -1.507 -7.248 1.00 91.38 109 ASP A C 1
ATOM 904 O O . ASP A 1 109 ? -15.341 -1.083 -6.189 1.00 91.38 109 ASP A O 1
ATOM 908 N N . GLU A 1 110 ? -13.599 -1.855 -7.378 1.00 91.31 110 GLU A N 1
ATOM 909 C CA . GLU A 1 110 ? -12.630 -1.762 -6.275 1.00 91.31 110 GLU A CA 1
ATOM 910 C C . GLU A 1 110 ? -12.517 -0.331 -5.729 1.00 91.31 110 GLU A C 1
ATOM 912 O O . GLU A 1 110 ? -12.512 -0.115 -4.515 1.00 91.31 110 GLU A O 1
ATOM 917 N N . ARG A 1 111 ? -12.494 0.667 -6.622 1.00 90.62 111 ARG A N 1
ATOM 918 C CA . ARG A 1 111 ? -12.485 2.081 -6.232 1.00 90.62 111 ARG A CA 1
ATOM 919 C C . ARG A 1 111 ? -13.750 2.488 -5.490 1.00 90.62 111 ARG A C 1
ATOM 921 O O . ARG A 1 111 ? -13.633 3.124 -4.449 1.00 90.62 111 ARG A O 1
ATOM 928 N N . ILE A 1 112 ? -14.928 2.136 -6.007 1.00 92.56 112 ILE A N 1
ATOM 929 C CA . ILE A 1 112 ? -16.204 2.496 -5.372 1.00 92.56 112 ILE A CA 1
ATOM 930 C C . ILE A 1 112 ? -16.248 1.943 -3.950 1.00 92.56 112 ILE A C 1
ATOM 932 O O . ILE A 1 112 ? -16.564 2.674 -3.019 1.00 92.56 112 ILE A O 1
ATOM 936 N N . ILE A 1 113 ? -15.880 0.675 -3.761 1.00 92.62 113 ILE A N 1
ATOM 937 C CA . ILE A 1 113 ? -15.863 0.069 -2.427 1.00 92.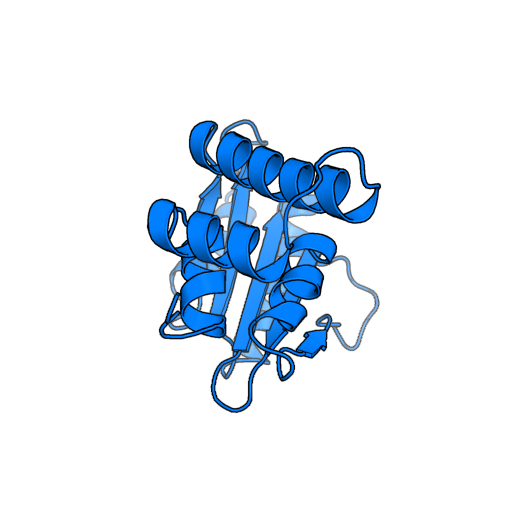62 113 ILE A CA 1
ATOM 938 C C . ILE A 1 113 ? -14.874 0.785 -1.511 1.00 92.62 113 ILE A C 1
ATOM 940 O O . ILE A 1 113 ? -15.217 1.109 -0.378 1.00 92.62 113 ILE A O 1
ATOM 944 N N . PHE A 1 114 ? -13.672 1.091 -1.994 1.00 91.81 114 PHE A N 1
ATOM 945 C CA . PHE A 1 114 ? -12.687 1.821 -1.203 1.00 91.81 114 PHE A CA 1
ATOM 946 C C . PHE A 1 114 ? -13.163 3.225 -0.793 1.00 91.81 114 PHE A C 1
ATOM 948 O O . PHE A 1 114 ? -12.988 3.619 0.361 1.00 91.81 114 PHE A O 1
ATOM 955 N N . GLU A 1 115 ? -13.792 3.963 -1.710 1.00 93.81 115 GLU A N 1
ATOM 956 C CA . GLU A 1 115 ? -14.382 5.281 -1.446 1.00 93.81 115 GLU A CA 1
ATOM 957 C C . GLU A 1 115 ? -15.534 5.189 -0.437 1.00 93.81 115 GLU A C 1
ATOM 959 O O . GLU A 1 115 ? -15.586 5.984 0.498 1.00 93.81 115 GLU A O 1
ATOM 964 N N . LEU A 1 116 ? -16.402 4.179 -0.553 1.00 94.94 116 LEU A N 1
ATOM 965 C CA . LEU A 1 116 ? -17.489 3.943 0.400 1.00 94.94 116 LEU A CA 1
ATOM 966 C C . LEU A 1 116 ? -16.967 3.626 1.805 1.00 94.94 116 LEU A C 1
ATOM 968 O O . LEU A 1 116 ? -17.495 4.148 2.783 1.00 94.94 116 LEU A O 1
ATOM 972 N N . VAL A 1 117 ? -15.915 2.810 1.929 1.00 95.00 117 VAL A N 1
ATOM 973 C CA . VAL A 1 117 ? -15.295 2.525 3.234 1.00 95.00 117 VAL A CA 1
ATOM 974 C C . VAL A 1 117 ? -14.709 3.789 3.848 1.00 95.00 117 VAL A C 1
ATOM 976 O O . VAL A 1 117 ? -14.902 4.036 5.037 1.00 95.00 117 VAL A O 1
ATOM 979 N N . TYR A 1 118 ? -14.019 4.603 3.048 1.00 95.94 118 TYR A N 1
ATOM 980 C CA . TYR A 1 118 ? -13.520 5.893 3.511 1.00 95.94 118 TYR A CA 1
ATOM 981 C C . TYR A 1 118 ? -14.660 6.799 3.992 1.00 95.94 118 TYR A C 1
ATOM 983 O O . TYR A 1 118 ? -14.552 7.377 5.071 1.00 95.94 118 TYR A O 1
ATOM 991 N N . GLN A 1 119 ? -15.748 6.889 3.226 1.00 96.88 119 GLN A N 1
ATOM 992 C CA . GLN A 1 119 ? -16.886 7.738 3.561 1.00 96.88 119 GLN A CA 1
ATOM 993 C C . GLN A 1 119 ? -17.563 7.290 4.861 1.00 96.88 119 GLN A C 1
ATOM 995 O O . GLN A 1 119 ? -17.732 8.112 5.750 1.00 96.88 119 GLN A O 1
ATOM 1000 N N . ILE A 1 120 ? -17.825 5.988 5.038 1.00 95.88 120 ILE A N 1
ATOM 1001 C CA . ILE A 1 120 ? -18.392 5.438 6.285 1.00 95.88 120 ILE A CA 1
ATOM 1002 C C . ILE A 1 120 ? -17.536 5.819 7.499 1.00 95.88 120 ILE A C 1
ATOM 1004 O O . ILE A 1 120 ? -18.064 6.189 8.544 1.00 95.88 120 ILE A O 1
ATOM 1008 N N . ILE A 1 121 ? -16.209 5.725 7.375 1.00 96.81 121 ILE A N 1
ATOM 1009 C CA . ILE A 1 121 ? -15.287 6.104 8.452 1.00 96.81 121 ILE A CA 1
ATOM 1010 C C . ILE A 1 121 ? -15.431 7.586 8.787 1.00 96.81 121 ILE A C 1
ATOM 1012 O O . ILE A 1 121 ? -15.516 7.934 9.963 1.00 96.81 121 ILE A O 1
ATOM 1016 N N . VAL A 1 122 ? -15.439 8.445 7.766 1.00 97.25 122 VAL A N 1
ATOM 1017 C CA . VAL A 1 122 ? -15.562 9.896 7.939 1.00 97.25 122 VAL A CA 1
ATOM 1018 C C . VAL A 1 122 ? -16.903 10.253 8.574 1.00 97.25 122 VAL A C 1
ATOM 1020 O O . VAL A 1 122 ? -16.904 10.974 9.566 1.00 97.25 122 VAL A O 1
ATOM 1023 N N . ASP A 1 123 ? -18.006 9.698 8.076 1.00 97.75 123 ASP A N 1
ATOM 1024 C CA . ASP A 1 123 ? -19.355 9.989 8.571 1.00 97.75 123 ASP A CA 1
ATOM 1025 C C . ASP A 1 123 ? -19.507 9.588 10.046 1.00 97.75 123 ASP A C 1
ATOM 1027 O O . ASP A 1 123 ? -20.043 10.345 10.852 1.00 97.75 123 ASP A O 1
ATOM 1031 N N . ILE A 1 124 ? -18.976 8.425 10.441 1.00 97.25 124 ILE A N 1
ATOM 1032 C CA . ILE A 1 124 ? -19.005 7.987 11.845 1.00 97.25 124 ILE A CA 1
ATOM 1033 C C . ILE A 1 124 ? -18.137 8.895 12.724 1.00 97.25 124 ILE A C 1
ATOM 1035 O O . ILE A 1 124 ? -18.552 9.289 13.813 1.00 97.25 124 ILE A O 1
ATOM 1039 N N . GLN A 1 125 ? -16.924 9.232 12.276 1.00 95.00 125 GLN A N 1
ATOM 1040 C CA . GLN A 1 125 ? -16.004 10.084 13.040 1.00 95.00 125 GLN A CA 1
ATOM 1041 C C . GLN A 1 125 ? -16.534 11.511 13.213 1.00 95.00 125 GLN A C 1
ATOM 1043 O O . GLN A 1 125 ? -16.308 12.118 14.259 1.00 95.00 125 GLN A O 1
ATOM 1048 N N . ASN A 1 126 ? -17.253 12.020 12.215 1.00 96.69 126 ASN A N 1
ATOM 1049 C CA . ASN A 1 126 ? -17.894 13.330 12.251 1.00 96.69 126 ASN A CA 1
ATOM 1050 C C . ASN A 1 126 ? -19.231 13.334 13.005 1.00 96.69 126 ASN A C 1
ATOM 1052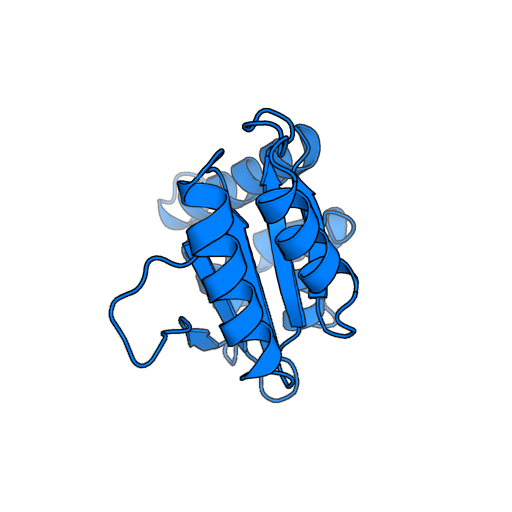 O O . ASN A 1 126 ? -19.804 14.403 13.180 1.00 96.69 126 ASN A O 1
ATOM 1056 N N . GLN A 1 127 ? -19.709 12.174 13.474 1.00 94.31 127 GLN A N 1
ATOM 1057 C CA . GLN A 1 127 ? -21.036 12.000 14.082 1.00 94.31 127 GLN A CA 1
ATOM 1058 C C . GLN A 1 127 ? -22.205 12.257 13.111 1.00 94.31 127 GLN A C 1
ATOM 1060 O O . GLN A 1 127 ? -23.346 12.372 13.545 1.00 94.31 127 GLN A O 1
ATOM 1065 N N . ASP A 1 128 ? -21.943 12.269 11.802 1.00 96.31 128 ASP A N 1
ATOM 1066 C CA . ASP A 1 128 ? -22.974 12.306 10.757 1.00 96.31 128 ASP A CA 1
ATOM 1067 C C . ASP A 1 128 ? -23.705 10.952 10.647 1.00 96.31 128 ASP A C 1
ATOM 1069 O O . ASP A 1 128 ? -24.839 10.871 10.170 1.00 96.31 128 ASP A O 1
ATOM 1073 N N . LEU A 1 129 ? -23.061 9.875 11.114 1.00 94.44 129 LEU A N 1
ATOM 1074 C CA . LEU A 1 129 ? -23.621 8.531 11.218 1.00 94.44 129 LEU A CA 1
ATOM 1075 C C . LEU A 1 129 ? -23.451 7.976 12.643 1.00 94.44 129 LEU A C 1
ATOM 1077 O O . LEU A 1 129 ? -22.350 7.606 13.052 1.00 94.44 129 LEU A O 1
ATOM 1081 N N . GLU A 1 130 ? -24.554 7.849 13.388 1.00 94.56 130 GLU A N 1
ATOM 1082 C CA . GLU A 1 130 ? -24.578 7.355 14.778 1.00 94.56 130 GLU A CA 1
ATOM 1083 C C . GLU A 1 130 ? -24.418 5.824 14.874 1.00 94.56 130 GLU A C 1
ATOM 1085 O O . GLU A 1 130 ? -25.330 5.082 15.245 1.00 94.56 130 GLU A O 1
ATOM 1090 N N . VAL A 1 131 ? -23.237 5.316 14.521 1.00 94.94 131 VAL A N 1
ATOM 1091 C CA . VAL A 1 131 ? -22.899 3.887 14.587 1.00 94.94 131 VAL A CA 1
ATOM 1092 C C . VAL A 1 131 ? -21.540 3.696 15.258 1.00 94.94 131 VAL A C 1
ATOM 1094 O O . VAL A 1 131 ? -20.618 4.484 15.084 1.00 94.94 131 VAL A O 1
ATOM 1097 N N . ASN A 1 132 ? -21.374 2.612 16.020 1.00 95.06 132 ASN A N 1
ATOM 1098 C CA . ASN A 1 132 ? -20.072 2.259 16.584 1.00 95.06 132 ASN A CA 1
ATOM 1099 C C . ASN A 1 132 ? -19.063 1.900 15.470 1.00 95.06 132 ASN A C 1
ATOM 1101 O O . ASN A 1 132 ? -19.288 0.955 14.710 1.00 95.06 132 ASN A O 1
ATOM 1105 N N . LEU A 1 133 ? -17.931 2.614 15.419 1.00 95.06 133 LEU A N 1
ATOM 1106 C CA . LEU A 1 133 ? -16.911 2.453 14.374 1.00 95.06 133 LEU A CA 1
ATOM 1107 C C . LEU A 1 133 ? -16.342 1.029 14.297 1.00 95.06 133 LEU A C 1
ATOM 1109 O O . LEU A 1 133 ? -16.210 0.492 13.201 1.00 95.06 133 LEU A O 1
ATOM 1113 N N . ASN A 1 134 ? -16.045 0.395 15.439 1.00 94.62 134 ASN A N 1
ATOM 1114 C CA . ASN A 1 134 ? -15.545 -0.984 15.464 1.00 94.62 134 ASN A CA 1
ATOM 1115 C C . ASN A 1 134 ? -16.568 -1.932 14.819 1.00 94.62 134 ASN A C 1
ATOM 1117 O O . ASN A 1 134 ? -16.231 -2.658 13.884 1.00 94.62 134 ASN A O 1
ATOM 1121 N N . ARG A 1 135 ? -17.838 -1.855 15.231 1.00 93.75 135 ARG A N 1
ATOM 1122 C CA . ARG A 1 135 ? -18.903 -2.697 14.670 1.00 93.75 135 ARG A CA 1
ATOM 1123 C C . ARG A 1 135 ? -19.101 -2.460 13.170 1.00 93.75 135 ARG A C 1
ATOM 1125 O O . ARG A 1 135 ? -19.239 -3.426 12.422 1.00 93.75 135 ARG A O 1
ATOM 1132 N N . ALA A 1 136 ? -19.090 -1.204 12.722 1.00 94.88 136 ALA A N 1
ATOM 1133 C CA . ALA A 1 136 ? -19.223 -0.862 11.306 1.00 94.88 136 ALA A CA 1
ATOM 1134 C C . ALA A 1 136 ? -18.074 -1.447 10.468 1.00 94.88 136 ALA A C 1
ATOM 1136 O O . ALA A 1 136 ? -18.316 -2.119 9.463 1.00 94.88 136 ALA A O 1
ATOM 1137 N N . LEU A 1 137 ? -16.828 -1.255 10.909 1.00 94.06 137 LEU A N 1
ATOM 1138 C CA . LEU A 1 137 ? -15.643 -1.767 10.222 1.00 94.06 137 LEU A CA 1
ATOM 1139 C C . LEU A 1 137 ? -15.597 -3.299 10.205 1.00 94.06 137 LEU A C 1
ATOM 1141 O O . LEU A 1 137 ? -15.264 -3.882 9.174 1.00 94.06 137 LEU A O 1
ATOM 1145 N N . SER A 1 138 ? -16.008 -3.956 11.290 1.00 93.00 138 SER A N 1
ATOM 1146 C CA . SER A 1 138 ? -16.132 -5.416 11.360 1.00 93.00 138 SER A CA 1
ATOM 1147 C C . SER A 1 138 ? -17.140 -5.960 10.338 1.00 93.00 138 SER A C 1
ATOM 1149 O O . SER A 1 138 ? -16.860 -6.942 9.645 1.00 93.00 138 SER A O 1
ATOM 1151 N N . VAL A 1 139 ? -18.287 -5.291 10.163 1.00 92.94 139 VAL A N 1
ATOM 1152 C CA . VAL A 1 139 ? -19.283 -5.647 9.134 1.00 92.94 139 VAL A CA 1
ATOM 1153 C C . VAL A 1 139 ? -18.727 -5.442 7.724 1.00 92.94 139 VAL A C 1
ATOM 1155 O O . VAL A 1 139 ? -18.859 -6.333 6.881 1.00 92.94 139 VAL A O 1
ATOM 1158 N N . VAL A 1 140 ? -18.084 -4.299 7.468 1.00 92.69 140 VAL A N 1
ATOM 1159 C CA . VAL A 1 140 ? -17.458 -3.985 6.174 1.00 92.69 140 VAL A CA 1
ATOM 1160 C C . VAL A 1 140 ? -16.430 -5.050 5.802 1.00 92.69 140 VAL A C 1
ATOM 1162 O O . VAL A 1 140 ? -16.508 -5.626 4.717 1.00 92.69 140 VAL A O 1
ATOM 1165 N N . LEU A 1 141 ? -15.501 -5.362 6.706 1.00 91.62 141 LEU A N 1
ATOM 1166 C CA . LEU A 1 141 ? -14.456 -6.353 6.462 1.00 91.62 141 LEU A CA 1
ATOM 1167 C C . LEU A 1 141 ? -15.038 -7.736 6.200 1.00 91.62 141 LEU A C 1
ATOM 1169 O O . LEU A 1 141 ? -14.622 -8.396 5.253 1.00 91.62 141 LEU A O 1
ATOM 1173 N N . LYS A 1 142 ? -16.039 -8.163 6.976 1.00 90.25 142 LYS A N 1
ATOM 1174 C CA . LYS A 1 142 ? -16.688 -9.462 6.771 1.00 90.25 142 LYS A CA 1
ATOM 1175 C C . LYS A 1 142 ? -17.398 -9.548 5.419 1.00 90.25 142 LYS A C 1
ATOM 1177 O O . LYS A 1 142 ? -17.343 -10.585 4.762 1.00 90.25 142 LYS A O 1
ATOM 1182 N N . ARG A 1 143 ? -18.079 -8.479 4.994 1.00 91.31 143 ARG A N 1
ATOM 1183 C CA . ARG A 1 143 ? -18.863 -8.470 3.749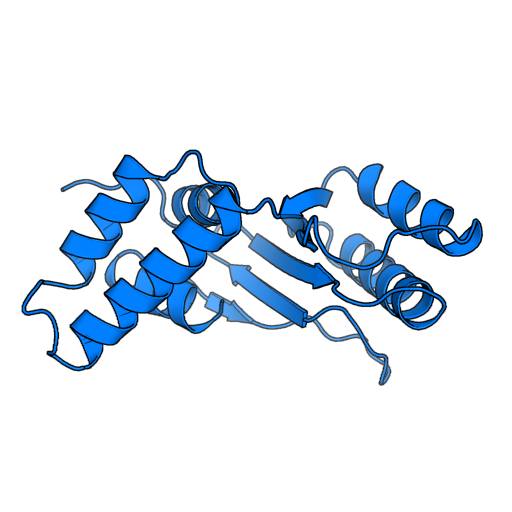 1.00 91.31 143 ARG A CA 1
ATOM 1184 C C . ARG A 1 143 ? -17.992 -8.337 2.502 1.00 91.31 143 ARG A C 1
ATOM 1186 O O . ARG A 1 143 ? -18.324 -8.934 1.477 1.00 91.31 143 ARG A O 1
ATOM 1193 N N . TYR A 1 144 ? -16.908 -7.573 2.598 1.00 91.12 144 TYR A N 1
ATOM 1194 C CA . TYR A 1 144 ? -16.111 -7.120 1.460 1.00 91.12 144 TYR A CA 1
ATOM 1195 C C . TYR A 1 144 ? -14.652 -7.607 1.496 1.00 91.12 144 TYR A C 1
ATOM 1197 O O . TYR A 1 144 ? -13.828 -7.107 0.739 1.00 91.12 144 TYR A O 1
ATOM 1205 N N . SER A 1 145 ? -14.314 -8.620 2.302 1.00 88.62 145 SER A N 1
ATOM 1206 C CA . SER A 1 145 ? -12.961 -9.216 2.378 1.00 88.62 145 SER A CA 1
ATOM 1207 C C . SER A 1 145 ? -12.434 -9.799 1.061 1.00 88.62 145 SER A C 1
ATOM 1209 O O . SER A 1 145 ? -11.244 -10.084 0.949 1.00 88.62 145 SER A O 1
ATOM 1211 N N . HIS A 1 146 ? -13.302 -9.988 0.065 1.00 89.06 146 HIS A N 1
ATOM 1212 C CA . HIS A 1 146 ? -12.924 -10.422 -1.278 1.00 89.06 146 HIS A CA 1
ATOM 1213 C C . HIS A 1 146 ? -12.360 -9.282 -2.143 1.00 89.06 146 HIS A C 1
ATOM 1215 O O . HIS A 1 146 ? -11.631 -9.568 -3.091 1.00 89.06 146 HIS A O 1
ATOM 1221 N N . HIS A 1 147 ? -12.643 -8.019 -1.805 1.00 91.94 147 HIS A N 1
ATOM 1222 C CA . HIS A 1 147 ? -12.060 -6.851 -2.470 1.00 91.94 147 HIS A CA 1
ATOM 1223 C C . HIS A 1 147 ? -10.584 -6.707 -2.125 1.00 91.94 147 HIS A C 1
ATOM 1225 O O . HIS A 1 147 ? -10.174 -6.982 -0.999 1.00 91.94 147 HIS A O 1
ATOM 1231 N N . SER A 1 148 ? -9.759 -6.262 -3.066 1.00 91.12 148 SER A N 1
ATOM 1232 C CA . SER A 1 148 ? -8.312 -6.473 -2.993 1.00 91.12 148 SER A CA 1
ATOM 1233 C C . SER A 1 148 ? -7.646 -5.741 -1.820 1.00 91.12 148 SER A C 1
ATOM 1235 O O . SER A 1 148 ? -6.827 -6.327 -1.112 1.00 91.12 148 SER A O 1
ATOM 1237 N N . LEU A 1 149 ? -8.025 -4.486 -1.554 1.00 89.88 149 LEU A N 1
ATOM 1238 C CA . LEU A 1 149 ? -7.497 -3.716 -0.419 1.00 89.88 149 LEU A CA 1
ATOM 1239 C C . LEU A 1 149 ? -8.047 -4.225 0.917 1.00 89.88 149 LEU A C 1
ATOM 1241 O O . LEU A 1 149 ? -7.311 -4.324 1.901 1.00 89.88 149 LEU A O 1
ATOM 1245 N N . LEU A 1 150 ? -9.327 -4.597 0.952 1.00 92.25 150 LEU A N 1
ATOM 1246 C CA . LEU A 1 150 ? -9.972 -5.110 2.161 1.00 92.25 150 LEU A CA 1
ATOM 1247 C C . LEU A 1 150 ? -9.531 -6.535 2.492 1.00 92.25 150 LEU A C 1
ATOM 1249 O O . LEU A 1 150 ? -9.494 -6.899 3.662 1.00 92.25 150 LEU A O 1
ATOM 1253 N N . LYS A 1 151 ? -9.095 -7.310 1.500 1.00 92.19 151 LYS A N 1
ATOM 1254 C CA . LYS A 1 151 ? -8.406 -8.587 1.686 1.00 92.19 151 LYS A CA 1
ATOM 1255 C C . LYS A 1 151 ? -7.104 -8.393 2.456 1.00 92.19 151 LYS A C 1
ATOM 1257 O O . LYS A 1 151 ? -6.799 -9.193 3.336 1.00 92.19 151 LYS A O 1
ATOM 1262 N N . ILE A 1 152 ? -6.344 -7.335 2.159 1.00 92.25 152 ILE A N 1
ATOM 1263 C CA . ILE A 1 152 ? -5.119 -7.009 2.905 1.00 92.25 152 ILE A CA 1
ATOM 1264 C C . ILE A 1 152 ? -5.479 -6.599 4.336 1.00 92.25 152 ILE A C 1
ATOM 1266 O O . ILE A 1 152 ? -4.910 -7.144 5.277 1.00 92.25 152 ILE A O 1
ATOM 1270 N N . ALA A 1 153 ? -6.475 -5.726 4.514 1.00 91.69 153 ALA A N 1
ATOM 1271 C CA . ALA A 1 153 ? -6.954 -5.353 5.846 1.00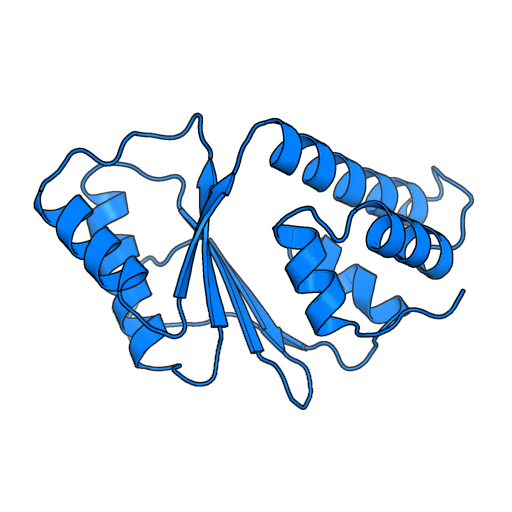 91.69 153 ALA A CA 1
ATOM 1272 C C . ALA A 1 153 ? -7.430 -6.570 6.660 1.00 91.69 153 ALA A C 1
ATOM 1274 O O . ALA A 1 153 ? -7.050 -6.723 7.815 1.00 91.69 153 ALA A O 1
ATOM 1275 N N . HIS A 1 154 ? -8.175 -7.488 6.046 1.00 91.94 154 HIS A N 1
ATOM 1276 C CA . HIS A 1 154 ? -8.619 -8.728 6.679 1.00 91.94 154 HIS A CA 1
ATOM 1277 C C . HIS A 1 154 ? -7.440 -9.629 7.081 1.00 91.94 154 HIS A C 1
ATOM 1279 O O . HIS A 1 154 ? -7.447 -10.191 8.170 1.00 91.94 154 HIS A O 1
ATOM 1285 N N . LYS A 1 155 ? -6.396 -9.753 6.246 1.00 90.81 155 LYS A N 1
ATOM 1286 C CA . LYS A 1 155 ? -5.169 -10.494 6.605 1.00 90.81 155 LYS A CA 1
ATOM 1287 C C . LYS A 1 155 ? -4.433 -9.860 7.791 1.00 90.81 155 LYS A C 1
ATOM 1289 O O . LYS A 1 155 ? -3.932 -10.582 8.644 1.00 90.81 155 LYS A O 1
ATOM 1294 N N . VAL A 1 156 ? -4.367 -8.529 7.832 1.00 89.75 156 VAL A N 1
ATOM 1295 C CA . VAL A 1 156 ? -3.732 -7.763 8.918 1.00 89.75 156 VAL A CA 1
ATOM 1296 C C . VAL A 1 156 ? -4.496 -7.930 10.233 1.00 89.75 156 VAL A C 1
ATOM 1298 O O . VAL A 1 156 ? -3.887 -8.118 11.283 1.00 89.75 156 VAL A O 1
ATOM 1301 N N . ILE A 1 157 ? -5.824 -7.862 10.174 1.00 89.19 157 ILE A N 1
ATOM 1302 C CA . ILE A 1 157 ? -6.694 -7.900 11.352 1.00 89.19 157 ILE A CA 1
ATOM 1303 C C . ILE A 1 157 ? -6.852 -9.329 11.884 1.00 89.19 157 ILE A C 1
ATOM 1305 O O . ILE A 1 157 ? -6.854 -9.528 13.097 1.00 89.19 157 ILE A O 1
ATOM 1309 N N . GLY A 1 158 ? -6.917 -10.324 10.996 1.00 83.94 158 GLY A N 1
ATOM 1310 C CA . GLY A 1 158 ? -7.175 -11.717 11.350 1.00 83.94 158 GLY A CA 1
ATOM 1311 C C . GLY A 1 158 ? -8.672 -12.024 11.445 1.00 83.94 158 GLY A C 1
ATOM 1312 O O . GLY A 1 158 ? -9.498 -11.352 10.829 1.00 83.94 158 GLY A O 1
ATOM 1313 N N . ASN A 1 159 ? -9.025 -13.073 12.192 1.00 74.81 159 ASN A N 1
ATOM 1314 C CA . ASN A 1 159 ? -10.424 -13.461 12.383 1.00 74.81 159 ASN A CA 1
ATOM 1315 C C . ASN A 1 159 ? -11.171 -12.398 13.199 1.00 74.81 159 ASN A C 1
ATOM 1317 O O . ASN A 1 159 ? -10.717 -11.999 14.268 1.00 74.81 159 ASN A O 1
ATOM 1321 N N . ILE A 1 160 ? -12.328 -11.971 12.693 1.00 71.56 160 ILE A N 1
ATOM 1322 C CA . ILE A 1 160 ? -13.186 -10.966 13.325 1.00 71.56 160 ILE A CA 1
ATOM 1323 C C . ILE A 1 160 ? -14.378 -11.689 13.954 1.00 71.56 160 ILE A C 1
ATOM 1325 O O . ILE A 1 160 ? -15.232 -12.216 13.235 1.00 71.56 160 ILE A O 1
ATOM 1329 N N . GLU A 1 161 ? -14.439 -11.715 15.283 1.00 60.06 161 GLU A N 1
ATOM 1330 C CA . GLU A 1 161 ? -15.641 -12.104 16.029 1.00 60.06 161 GLU A CA 1
ATOM 1331 C C . GLU A 1 161 ? -16.543 -10.867 16.196 1.00 60.06 161 GLU A C 1
ATOM 1333 O O . GLU A 1 161 ? -16.042 -9.768 16.435 1.00 60.06 161 GLU A O 1
ATOM 1338 N N . ILE A 1 162 ? -17.857 -11.025 15.982 1.00 56.75 162 ILE A N 1
ATOM 1339 C CA . ILE A 1 162 ? -18.866 -9.952 16.105 1.00 56.75 162 ILE A CA 1
ATOM 1340 C C . ILE A 1 162 ? -19.660 -10.164 17.385 1.00 56.75 162 ILE A C 1
ATOM 1342 O O . ILE A 1 162 ? -20.130 -11.310 17.560 1.00 56.75 162 ILE A O 1
#

Radius of gyration: 16.59 Å; chains: 1; bounding box: 43×27×42 Å

Sequence (162 aa):
MEKIFESFKVIKPDIKLDFLALDRPKKIPDHLVIQTANLGYAISFLYDGGNAFFSRMTNWNELVVKNYHLNFYLYRDARGYQVSGERSLAELDKFKNLDNAEYIVFTKDERIIFELVYQIIVDIQNQDLEVNLNRALSVVLKRYSHHSLLKIAHKVIGNIEI

Foldseek 3Di:
DVLLLVLCCVLVVQKDKDDDDDPDPFDAFDWIWIDHPQAIEIEGEDQDEDPNLLRRLVVVLVVCVVCVRHQYEYEYEPPGDDHDDPSNVVSVVSQVPRPRHDYDHCYPVLVVLVVVSVVVSVCVVVVVDVDDSNVVLLVSLVVCCVRDVSVVVCVSSDDDDD